Protein AF-A0A3B8UYG9-F1 (afdb_monomer_lite)

Secondary structure (DSSP, 8-state):
-PEETTEEEEE-HHHHHHHHH-HHHHT----TTPPEEEEEEETTTTEEEEPPTTSSHHHHHHHHHHTT---SEEEEEEEEP-TTTTTTSEEEE----HHHHHHHHHHHHT-

Structure (mmCIF, N/CA/C/O backbone):
data_AF-A0A3B8UYG9-F1
#
_entry.id   AF-A0A3B8UYG9-F1
#
loop_
_atom_site.group_PDB
_atom_site.id
_atom_site.type_symbol
_atom_site.label_atom_id
_atom_site.label_alt_id
_atom_site.label_comp_id
_atom_site.label_asym_id
_atom_site.label_entity_id
_atom_site.label_seq_id
_atom_site.pdbx_PDB_ins_code
_atom_site.Cartn_x
_atom_site.Cartn_y
_atom_site.Cartn_z
_atom_site.occupancy
_atom_site.B_iso_or_equiv
_atom_site.auth_seq_id
_atom_site.auth_comp_id
_atom_site.auth_asym_id
_atom_site.auth_atom_id
_atom_site.pdbx_PDB_model_num
ATOM 1 N N . MET A 1 1 ? -0.725 15.891 8.126 1.00 51.69 1 MET A N 1
ATOM 2 C CA . MET A 1 1 ? 0.563 15.779 8.855 1.00 51.69 1 MET A CA 1
ATOM 3 C C . MET A 1 1 ? 1.543 16.778 8.264 1.00 51.69 1 MET A C 1
ATOM 5 O O . MET A 1 1 ? 1.674 16.793 7.046 1.00 51.69 1 MET A O 1
ATOM 9 N N . LYS A 1 2 ? 2.172 17.649 9.067 1.00 39.88 2 LYS A N 1
ATOM 10 C CA . LYS A 1 2 ? 3.084 18.684 8.547 1.00 39.88 2 LYS A CA 1
ATOM 11 C C . LYS A 1 2 ? 4.539 18.264 8.775 1.00 39.88 2 LYS A C 1
ATOM 13 O O . LYS A 1 2 ? 4.935 17.852 9.863 1.00 39.88 2 LYS A O 1
ATOM 18 N N . THR A 1 3 ? 5.362 18.351 7.739 1.00 45.94 3 THR A N 1
ATOM 19 C CA . THR A 1 3 ? 6.808 18.137 7.863 1.00 45.94 3 THR A CA 1
ATOM 20 C C . THR A 1 3 ? 7.461 19.359 8.499 1.00 45.94 3 THR A C 1
ATOM 22 O O . THR A 1 3 ? 6.945 20.477 8.414 1.00 45.94 3 THR A O 1
ATOM 25 N N . ALA A 1 4 ? 8.599 19.166 9.167 1.00 52.88 4 ALA A N 1
ATOM 26 C CA . ALA A 1 4 ? 9.368 20.275 9.701 1.00 52.88 4 ALA A CA 1
ATOM 27 C C . ALA A 1 4 ? 9.765 21.200 8.549 1.00 52.88 4 ALA A C 1
ATOM 29 O O . ALA A 1 4 ? 10.264 20.751 7.518 1.00 52.88 4 ALA A O 1
ATOM 30 N N . ARG A 1 5 ? 9.566 22.504 8.753 1.00 46.88 5 ARG A N 1
ATOM 31 C CA . ARG A 1 5 ? 9.747 23.543 7.729 1.00 46.88 5 ARG A CA 1
ATOM 32 C C . ARG A 1 5 ? 11.132 23.511 7.061 1.00 46.88 5 ARG A C 1
ATOM 34 O O . ARG A 1 5 ? 11.257 23.919 5.917 1.00 46.88 5 ARG A O 1
ATOM 41 N N . ASN A 1 6 ? 12.133 22.966 7.759 1.00 51.56 6 ASN A N 1
ATOM 42 C CA . ASN A 1 6 ? 13.533 22.934 7.333 1.00 51.56 6 ASN A CA 1
ATOM 43 C C . ASN A 1 6 ? 14.033 21.530 6.946 1.00 51.56 6 ASN A C 1
ATOM 45 O O . ASN A 1 6 ? 15.204 21.372 6.617 1.00 51.56 6 ASN A O 1
ATOM 49 N N . ASN A 1 7 ? 13.194 20.493 7.030 1.00 47.66 7 ASN A N 1
ATOM 50 C CA . ASN A 1 7 ? 13.563 19.151 6.592 1.00 47.66 7 ASN A CA 1
ATOM 51 C C . ASN A 1 7 ? 12.300 18.364 6.198 1.00 47.66 7 ASN A C 1
ATOM 53 O O . ASN A 1 7 ? 11.579 17.897 7.087 1.00 47.66 7 ASN A O 1
ATOM 57 N N . PRO A 1 8 ? 12.044 18.173 4.891 1.00 55.06 8 PRO A N 1
ATOM 58 C CA . PRO A 1 8 ? 10.847 17.483 4.411 1.00 55.06 8 PRO A CA 1
ATOM 59 C C . PRO A 1 8 ? 10.795 16.005 4.832 1.00 55.06 8 PRO A C 1
ATOM 61 O O . PRO A 1 8 ? 9.732 15.400 4.796 1.00 55.06 8 PRO A O 1
ATOM 64 N N . TYR A 1 9 ? 11.906 15.429 5.306 1.00 49.00 9 TYR A N 1
ATOM 65 C CA . TYR A 1 9 ? 11.973 14.052 5.804 1.00 49.00 9 TYR A CA 1
ATOM 66 C C . TYR A 1 9 ? 11.801 13.932 7.324 1.00 49.00 9 TYR A C 1
ATOM 68 O O . TYR A 1 9 ? 11.842 12.828 7.868 1.00 49.00 9 TYR A O 1
ATOM 76 N N . ARG A 1 10 ? 11.636 15.047 8.047 1.00 41.12 10 ARG A N 1
ATOM 77 C CA . ARG A 1 10 ? 11.558 15.057 9.513 1.00 41.12 10 ARG A CA 1
ATOM 78 C C . ARG A 1 10 ? 10.227 15.646 9.954 1.00 41.12 10 ARG A C 1
ATOM 80 O O . ARG A 1 10 ? 9.980 16.827 9.763 1.00 41.12 10 ARG A O 1
ATOM 87 N N . LEU A 1 11 ? 9.376 14.844 10.588 1.00 47.22 11 LEU A N 1
ATOM 88 C CA . LEU A 1 11 ? 8.136 15.344 11.189 1.00 47.22 11 LEU A CA 1
ATOM 89 C C . LEU A 1 11 ? 8.432 16.283 12.365 1.00 47.22 11 LEU A C 1
ATOM 91 O O . LEU A 1 11 ? 9.442 16.114 13.073 1.00 47.22 11 LEU A O 1
ATOM 95 N N . THR A 1 12 ? 7.542 17.259 12.566 1.00 55.41 12 THR A N 1
ATOM 96 C CA . THR A 1 12 ? 7.583 18.155 13.728 1.00 55.41 12 THR A CA 1
ATOM 97 C C . THR A 1 12 ? 7.474 17.341 15.023 1.00 55.41 12 THR A C 1
ATOM 99 O O . THR A 1 12 ? 6.935 16.240 15.024 1.00 55.41 12 THR A O 1
ATOM 102 N N . ILE A 1 13 ? 8.024 17.837 16.136 1.00 52.16 13 ILE A N 1
ATOM 103 C CA . ILE A 1 13 ? 7.967 17.147 17.439 1.00 52.16 13 ILE A CA 1
ATOM 104 C C . ILE A 1 13 ? 6.520 16.784 17.841 1.00 52.16 13 ILE A C 1
ATOM 106 O O . ILE A 1 13 ? 6.309 15.619 18.177 1.00 52.16 13 ILE A O 1
ATOM 110 N N . PRO A 1 14 ? 5.517 17.684 17.746 1.00 50.22 14 PRO A N 1
ATOM 111 C CA . PRO A 1 14 ? 4.126 17.323 18.029 1.00 50.22 14 PRO A CA 1
ATOM 112 C C . PRO A 1 14 ? 3.558 16.278 17.057 1.00 50.22 14 PRO A C 1
ATOM 114 O O . PRO A 1 14 ? 2.863 15.377 17.512 1.00 50.22 14 PRO A O 1
ATOM 117 N N . ASP A 1 15 ? 3.910 16.303 15.766 1.00 50.94 15 ASP A N 1
ATOM 118 C CA . ASP A 1 15 ? 3.495 15.260 14.809 1.00 50.94 15 ASP A CA 1
ATOM 119 C C . ASP A 1 15 ? 4.204 13.917 15.060 1.00 50.94 15 ASP A C 1
ATOM 121 O O . ASP A 1 15 ? 3.623 12.852 14.870 1.00 50.94 15 ASP A O 1
ATOM 125 N N . ARG A 1 16 ? 5.454 13.941 15.537 1.00 51.50 16 ARG A N 1
ATOM 126 C CA . ARG A 1 16 ? 6.216 12.745 15.924 1.00 51.50 16 ARG A CA 1
ATOM 127 C C . ARG A 1 16 ? 5.635 12.115 17.190 1.00 51.50 16 ARG A C 1
ATOM 129 O O . ARG A 1 16 ? 5.565 10.894 17.287 1.00 51.50 16 ARG A O 1
ATOM 136 N N . VAL A 1 17 ? 5.178 12.946 18.129 1.00 48.28 17 VAL A N 1
ATOM 137 C CA . VAL A 1 17 ? 4.408 12.517 19.301 1.00 48.28 17 VAL A CA 1
ATOM 138 C C . VAL A 1 17 ? 3.028 12.026 18.875 1.00 48.28 17 VAL A C 1
ATOM 140 O O . VAL A 1 17 ? 2.629 10.978 19.348 1.00 48.28 17 VAL A O 1
ATOM 143 N N . ALA A 1 18 ? 2.336 12.666 17.931 1.00 49.66 18 ALA A N 1
ATOM 144 C CA . ALA A 1 18 ? 1.076 12.162 17.380 1.00 49.66 18 ALA A CA 1
ATOM 145 C C . ALA A 1 18 ? 1.253 10.811 16.663 1.00 49.66 18 ALA A C 1
ATOM 147 O O . ALA A 1 18 ? 0.401 9.941 16.789 1.00 49.66 18 ALA A O 1
ATOM 148 N N . GLN A 1 19 ? 2.385 10.583 15.993 1.00 49.44 19 GLN A N 1
ATOM 149 C CA . GLN A 1 19 ? 2.742 9.301 15.380 1.00 49.44 19 GLN A CA 1
ATOM 150 C C . GLN A 1 19 ? 3.107 8.234 16.431 1.00 49.44 19 GLN A C 1
ATOM 152 O O . GLN A 1 19 ? 2.703 7.080 16.304 1.00 49.44 19 GLN A O 1
ATOM 157 N N . ALA A 1 20 ? 3.817 8.617 17.500 1.00 48.88 20 ALA A N 1
ATOM 158 C CA . ALA A 1 20 ? 4.144 7.748 18.636 1.00 48.88 20 ALA A CA 1
ATOM 159 C C . ALA A 1 20 ? 2.946 7.488 19.573 1.00 48.88 20 ALA A C 1
ATOM 161 O O . ALA A 1 20 ? 2.908 6.478 20.279 1.00 48.88 20 ALA A O 1
ATOM 162 N N . CYS A 1 21 ? 1.966 8.389 19.587 1.00 43.09 21 CYS A N 1
ATOM 163 C CA . CYS A 1 21 ? 0.768 8.353 20.419 1.00 43.09 21 CYS A CA 1
ATOM 164 C C . CYS A 1 21 ? -0.493 8.003 19.631 1.00 43.09 21 CYS A C 1
ATOM 166 O O . CYS A 1 21 ? -1.550 7.950 20.252 1.00 43.09 21 CYS A O 1
ATOM 168 N N . HIS A 1 22 ? -0.410 7.720 18.322 1.00 49.97 22 HIS A N 1
ATOM 169 C CA . HIS A 1 22 ? -1.570 7.282 17.554 1.00 49.97 22 HIS A CA 1
ATOM 170 C C . HIS A 1 22 ? -2.061 5.959 18.161 1.00 49.97 22 HIS A C 1
ATOM 172 O O . HIS A 1 22 ? -1.347 4.949 18.076 1.00 49.97 22 HIS A O 1
ATOM 178 N N . PRO A 1 23 ? -3.242 5.927 18.801 1.00 46.78 23 PRO A N 1
ATOM 179 C CA . PRO A 1 23 ? -3.658 4.785 19.613 1.00 46.78 23 PRO A CA 1
ATOM 180 C C . PRO A 1 23 ? -3.696 3.481 18.806 1.00 46.78 23 PRO A C 1
ATOM 182 O O . PRO A 1 23 ? -3.326 2.423 19.312 1.00 46.78 23 PRO A O 1
ATOM 185 N N . LEU A 1 24 ? -4.021 3.571 17.510 1.00 47.97 24 LEU A N 1
ATOM 186 C CA . LEU A 1 24 ? -4.045 2.437 16.581 1.00 47.97 24 LEU A CA 1
ATOM 187 C C . LEU A 1 24 ? -2.661 1.839 16.271 1.00 47.97 24 LEU A C 1
ATOM 189 O O . LEU A 1 24 ? -2.587 0.650 15.973 1.00 47.97 24 LEU A O 1
ATOM 193 N N . LEU A 1 25 ? -1.570 2.612 16.370 1.00 46.72 25 LEU A N 1
ATOM 194 C CA . LEU A 1 25 ? -0.199 2.116 16.160 1.00 46.72 25 LEU A CA 1
ATOM 195 C C . LEU A 1 25 ? 0.422 1.533 17.443 1.00 46.72 25 LEU A C 1
ATOM 197 O O . LEU A 1 25 ? 1.236 0.614 17.366 1.00 46.72 25 LEU A O 1
ATOM 201 N N . LYS A 1 26 ? 0.003 2.004 18.628 1.00 44.28 26 LYS A N 1
ATOM 202 C CA . LYS A 1 26 ? 0.372 1.392 19.923 1.00 44.28 26 LYS A CA 1
ATOM 203 C C . LYS A 1 26 ? -0.346 0.065 20.182 1.00 44.28 26 LYS A C 1
ATOM 205 O O . LYS A 1 26 ? 0.211 -0.812 20.833 1.00 44.28 26 LYS A O 1
ATOM 210 N N . LEU A 1 27 ? -1.549 -0.107 19.634 1.00 46.31 27 LEU A N 1
ATOM 211 C CA . LEU A 1 27 ? -2.337 -1.342 19.733 1.00 46.31 27 LEU A CA 1
ATOM 212 C C . LEU A 1 27 ? -1.816 -2.494 18.858 1.00 46.31 27 LEU A C 1
ATOM 214 O O . LEU A 1 27 ? -2.371 -3.593 18.897 1.00 46.31 27 LEU A O 1
ATOM 218 N N . VAL A 1 28 ? -0.740 -2.286 18.091 1.00 47.94 28 VAL A N 1
ATOM 219 C CA . VAL A 1 28 ? -0.130 -3.326 17.251 1.00 47.94 28 VAL A CA 1
ATOM 220 C C . VAL A 1 28 ? 0.834 -4.191 18.062 1.00 47.94 28 VAL A C 1
ATOM 222 O O . VAL A 1 28 ? 2.003 -4.364 17.720 1.00 47.94 28 VAL A O 1
ATOM 225 N N . THR A 1 29 ? 0.341 -4.791 19.141 1.00 45.84 29 THR A N 1
ATOM 226 C CA . THR A 1 29 ? 1.015 -5.904 19.817 1.00 45.84 29 THR A CA 1
ATOM 227 C C . THR A 1 29 ? 0.780 -7.194 19.028 1.00 45.84 29 THR A C 1
ATOM 229 O O . THR A 1 29 ? 0.111 -8.129 19.456 1.00 45.84 29 THR A O 1
ATOM 232 N N . GLY A 1 30 ? 1.337 -7.247 17.818 1.00 53.00 30 GLY A N 1
ATOM 233 C CA . GLY A 1 30 ? 1.660 -8.523 17.185 1.00 53.00 30 GLY A CA 1
ATOM 234 C C . GLY A 1 30 ? 2.937 -9.081 17.814 1.00 53.00 30 GLY A C 1
ATOM 235 O O . GLY A 1 30 ? 3.837 -8.302 18.127 1.00 53.00 30 GLY A O 1
ATOM 236 N N . SER A 1 31 ? 3.028 -10.407 17.979 1.00 56.84 31 SER A N 1
ATOM 237 C CA . SER A 1 31 ? 4.251 -11.130 18.388 1.00 56.84 31 SER A CA 1
ATOM 238 C C . SER A 1 31 ? 5.501 -10.515 17.749 1.00 56.84 31 SER A C 1
ATOM 240 O O . SER A 1 31 ? 5.425 -10.198 16.564 1.00 56.84 31 SER A O 1
ATOM 242 N N . PRO A 1 32 ? 6.654 -10.363 18.433 1.00 60.06 32 PRO A N 1
ATOM 243 C CA . PRO A 1 32 ? 7.896 -9.827 17.855 1.00 60.06 32 PRO A CA 1
ATOM 244 C C . PRO A 1 32 ? 8.257 -10.415 16.480 1.00 60.06 32 PRO A C 1
ATOM 246 O O . PRO A 1 32 ? 8.825 -9.709 15.651 1.00 60.06 32 PRO A O 1
ATOM 249 N N . TRP A 1 33 ? 7.811 -11.644 16.218 1.00 62.12 33 TRP A N 1
ATOM 250 C CA . TRP A 1 33 ? 7.980 -12.429 14.996 1.00 62.12 33 TRP A CA 1
ATOM 251 C C . TRP A 1 33 ? 6.970 -12.136 13.869 1.00 62.12 33 TRP A C 1
ATOM 253 O O . TRP A 1 33 ? 7.034 -12.745 12.804 1.00 62.12 33 TRP A O 1
ATOM 263 N N . SER A 1 34 ? 6.015 -11.222 14.065 1.00 68.25 34 SER A N 1
ATOM 264 C CA . SER A 1 34 ? 5.032 -10.863 13.040 1.00 68.25 34 SER A CA 1
ATOM 265 C C . SER A 1 34 ? 5.705 -10.143 11.872 1.00 68.25 34 SER A C 1
ATOM 267 O O . SER A 1 34 ? 6.445 -9.176 12.083 1.00 68.25 34 SER A O 1
ATOM 269 N N . ARG A 1 35 ? 5.395 -10.574 10.645 1.00 79.88 35 ARG A N 1
ATOM 270 C CA . ARG A 1 35 ? 5.919 -9.962 9.419 1.00 79.88 35 ARG A CA 1
ATOM 271 C C . ARG A 1 35 ? 5.569 -8.472 9.341 1.00 79.88 35 ARG A C 1
ATOM 273 O O . ARG A 1 35 ? 4.492 -8.041 9.756 1.00 79.88 35 ARG A O 1
ATOM 280 N N . LYS A 1 36 ? 6.512 -7.706 8.800 1.00 84.69 36 LYS A N 1
ATOM 281 C CA . LYS A 1 36 ? 6.376 -6.281 8.502 1.00 84.69 36 LYS A CA 1
ATOM 282 C C . LYS A 1 36 ? 6.021 -6.115 7.027 1.00 84.69 36 LYS A C 1
ATOM 284 O O . LYS A 1 36 ? 6.496 -6.889 6.199 1.00 84.69 36 LYS A O 1
ATOM 289 N N . TYR A 1 37 ? 5.204 -5.118 6.725 1.00 87.00 37 TYR A N 1
ATOM 290 C CA . TYR A 1 37 ? 4.690 -4.853 5.388 1.00 87.00 37 TYR A CA 1
ATOM 291 C C . TYR A 1 37 ? 4.759 -3.361 5.075 1.00 87.00 37 TYR A C 1
ATOM 293 O O . TYR A 1 37 ? 4.674 -2.520 5.973 1.00 87.00 37 TYR A O 1
ATOM 301 N N . ASP A 1 38 ? 4.847 -3.042 3.790 1.00 91.25 38 ASP A N 1
ATOM 302 C CA . ASP A 1 38 ? 4.632 -1.688 3.297 1.00 91.25 38 ASP A CA 1
ATOM 303 C C . ASP A 1 38 ? 3.132 -1.506 3.086 1.00 91.25 38 ASP A C 1
ATOM 305 O O . ASP A 1 38 ? 2.523 -2.195 2.266 1.00 91.25 38 ASP A O 1
ATOM 309 N N . LEU A 1 39 ? 2.512 -0.617 3.859 1.00 89.12 39 LEU A N 1
ATOM 310 C CA . LEU A 1 39 ? 1.057 -0.486 3.898 1.00 89.12 39 LEU A CA 1
ATOM 311 C C . LEU A 1 39 ? 0.618 0.926 3.527 1.00 89.12 39 LEU A C 1
ATOM 313 O O . LEU A 1 39 ? 1.357 1.905 3.657 1.00 89.12 39 LEU A O 1
ATOM 317 N N . THR A 1 40 ? -0.616 1.021 3.061 1.00 91.56 40 THR A N 1
ATOM 318 C CA . THR A 1 40 ? -1.374 2.265 2.980 1.00 91.56 40 THR A CA 1
ATOM 319 C C . THR A 1 40 ? -2.775 2.002 3.503 1.00 91.56 40 THR A C 1
ATOM 321 O O . THR A 1 40 ? -3.363 0.971 3.180 1.00 91.56 40 THR A O 1
ATOM 324 N N . ILE A 1 41 ? -3.276 2.881 4.367 1.00 88.88 41 ILE A N 1
ATOM 325 C CA . ILE A 1 41 ? -4.546 2.681 5.075 1.00 88.88 41 ILE A CA 1
ATOM 326 C C . ILE A 1 41 ? -5.409 3.925 4.899 1.00 88.88 41 ILE A C 1
ATOM 328 O O . ILE A 1 41 ? -4.915 5.038 5.079 1.00 88.88 41 ILE A O 1
ATOM 332 N N . SER A 1 42 ? -6.684 3.705 4.581 1.00 91.00 42 SER A N 1
ATOM 333 C CA . SER A 1 42 ? -7.747 4.709 4.660 1.00 91.00 42 SER A CA 1
ATOM 334 C C . SER A 1 42 ? -8.818 4.198 5.618 1.00 91.00 42 SER A C 1
ATOM 336 O O . SER A 1 42 ? -9.411 3.137 5.399 1.00 91.00 42 SER A O 1
ATOM 338 N N . HIS A 1 43 ? -9.047 4.932 6.700 1.00 87.31 43 HIS A N 1
ATOM 339 C CA . HIS A 1 43 ? -10.085 4.670 7.688 1.00 87.31 43 HIS A CA 1
ATOM 340 C C . HIS A 1 43 ? -11.459 5.085 7.159 1.00 87.31 43 HIS A C 1
ATOM 342 O O . HIS A 1 43 ? -12.422 4.347 7.369 1.00 87.31 43 HIS A O 1
ATOM 348 N N . GLN A 1 44 ? -11.535 6.190 6.404 1.00 90.31 44 GLN A N 1
ATOM 349 C CA . GLN A 1 44 ? -12.765 6.655 5.750 1.00 90.31 44 GLN A CA 1
ATOM 350 C C . GLN A 1 44 ? -13.360 5.570 4.841 1.00 90.31 44 GLN A C 1
ATOM 352 O O . GLN A 1 44 ? -14.536 5.234 4.952 1.00 90.31 44 GLN A O 1
ATOM 357 N N . HIS A 1 45 ? -12.526 4.971 3.988 1.00 92.44 45 HIS A N 1
ATOM 358 C CA . HIS A 1 45 ? -12.941 3.943 3.028 1.00 92.44 45 HIS A CA 1
ATOM 359 C C . HIS A 1 45 ? -12.758 2.512 3.557 1.00 92.44 45 HIS A C 1
ATOM 361 O O . HIS A 1 45 ? -13.006 1.548 2.834 1.00 92.44 45 HIS A O 1
ATOM 367 N N . LYS A 1 46 ? -12.303 2.361 4.810 1.00 92.62 46 LYS A N 1
ATOM 368 C CA . LYS A 1 46 ? -12.024 1.082 5.481 1.00 92.62 46 LYS A CA 1
ATOM 369 C C . LYS A 1 46 ? -11.230 0.106 4.607 1.00 92.62 46 LYS A C 1
ATOM 371 O O . LYS A 1 46 ? -11.606 -1.058 4.481 1.00 92.62 46 LYS A O 1
ATOM 376 N N . PHE A 1 47 ? -10.116 0.546 4.020 1.00 93.88 47 PHE A N 1
ATOM 377 C CA . PHE A 1 47 ? -9.235 -0.347 3.263 1.00 93.88 47 PHE A CA 1
ATOM 378 C C . PHE A 1 47 ? -7.795 -0.343 3.762 1.00 93.88 47 PHE A C 1
ATOM 380 O O . PHE A 1 47 ? -7.297 0.619 4.347 1.00 93.88 47 PHE A O 1
ATOM 387 N N . ILE A 1 48 ? -7.117 -1.450 3.471 1.00 92.12 48 ILE A N 1
ATOM 388 C CA . ILE A 1 48 ? -5.677 -1.619 3.588 1.00 92.12 48 ILE A CA 1
ATOM 389 C C . ILE A 1 48 ? -5.144 -2.076 2.245 1.00 92.12 48 ILE A C 1
ATOM 391 O O . ILE A 1 48 ? -5.527 -3.121 1.714 1.00 92.12 48 ILE A O 1
ATOM 395 N N . TRP A 1 49 ? -4.185 -1.313 1.752 1.00 95.19 49 TRP A N 1
ATOM 396 C CA . TRP A 1 49 ? -3.409 -1.654 0.587 1.00 95.19 49 TRP A CA 1
ATOM 397 C C . TRP A 1 49 ? -2.016 -2.12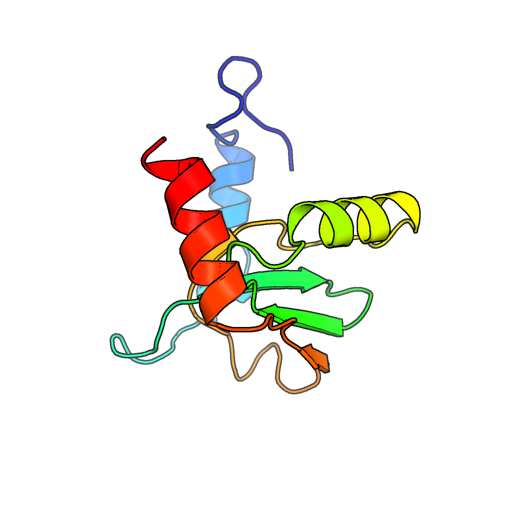7 1.001 1.00 95.19 49 TRP A C 1
ATOM 399 O O . TRP A 1 49 ? -1.219 -1.367 1.556 1.00 95.19 49 TRP A O 1
ATOM 409 N N . PHE A 1 50 ? -1.715 -3.390 0.706 1.00 93.88 50 PHE A N 1
ATOM 410 C CA . PHE A 1 50 ? -0.373 -3.954 0.814 1.00 93.88 50 PHE A CA 1
ATOM 411 C C . PHE A 1 50 ? 0.423 -3.548 -0.427 1.00 93.88 50 PHE A C 1
ATOM 413 O O . PHE A 1 50 ? 0.195 -4.048 -1.535 1.00 93.88 50 PHE A O 1
ATOM 420 N N . ARG A 1 51 ? 1.345 -2.601 -0.253 1.00 93.69 51 ARG A N 1
ATOM 421 C CA . ARG A 1 51 ? 2.111 -2.027 -1.355 1.00 93.69 51 ARG A CA 1
ATOM 422 C C . ARG A 1 51 ? 3.206 -2.990 -1.782 1.00 93.69 51 ARG A C 1
ATOM 424 O O . ARG A 1 51 ? 4.126 -3.298 -1.033 1.00 93.69 51 ARG A O 1
ATOM 431 N N . VAL A 1 52 ? 3.119 -3.428 -3.033 1.00 93.44 52 VAL A N 1
ATOM 432 C CA . VAL A 1 52 ? 4.176 -4.189 -3.697 1.00 93.44 52 VAL A CA 1
ATOM 433 C C . VAL A 1 52 ? 5.008 -3.218 -4.543 1.00 93.44 52 VAL A C 1
ATOM 435 O O . VAL A 1 52 ? 4.455 -2.534 -5.412 1.00 93.44 52 VAL A O 1
ATOM 438 N N . PRO A 1 53 ? 6.335 -3.130 -4.325 1.00 91.69 53 PRO A N 1
ATOM 439 C CA . PRO A 1 53 ? 7.196 -2.266 -5.123 1.00 91.69 53 PRO A CA 1
ATOM 440 C C . PRO A 1 53 ? 7.165 -2.620 -6.611 1.00 91.69 53 PRO A C 1
ATOM 442 O O . PRO A 1 53 ? 7.079 -3.796 -6.969 1.00 91.69 53 PRO A O 1
ATOM 445 N N . LYS A 1 54 ? 7.327 -1.598 -7.462 1.00 92.75 54 LYS A N 1
ATOM 446 C CA . LYS A 1 54 ? 7.434 -1.711 -8.932 1.00 92.75 54 LYS A CA 1
ATOM 447 C C . LYS A 1 54 ? 6.192 -2.285 -9.612 1.00 92.75 54 LYS A C 1
ATOM 449 O O . LYS A 1 54 ? 6.279 -2.981 -10.620 1.00 92.75 54 LYS A O 1
ATOM 454 N N . ASN A 1 55 ? 5.032 -1.925 -9.075 1.00 94.50 55 ASN A N 1
ATOM 455 C CA . ASN A 1 55 ? 3.751 -2.313 -9.636 1.00 94.5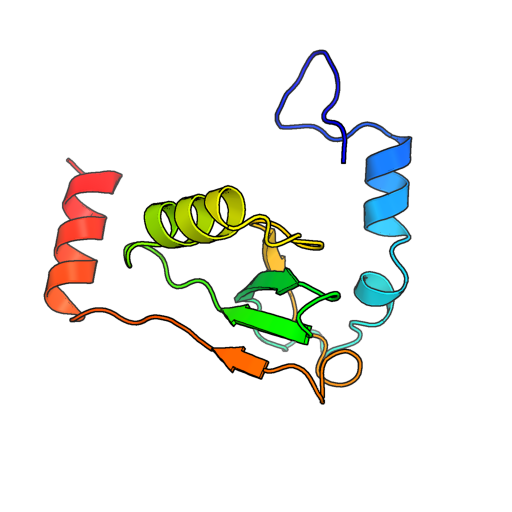0 55 ASN A CA 1
ATOM 456 C C . ASN A 1 55 ? 2.746 -1.152 -9.710 1.00 94.50 55 ASN A C 1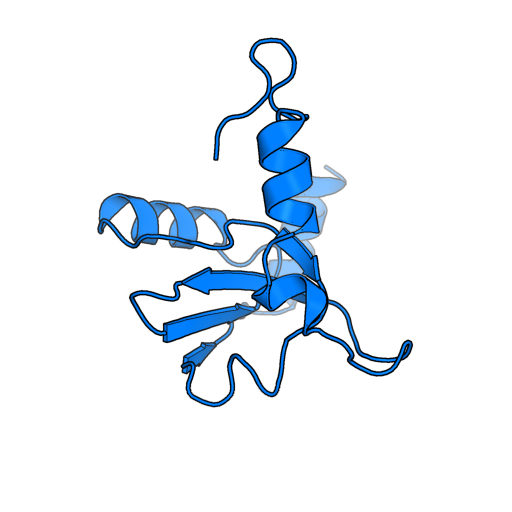
ATOM 458 O O . ASN A 1 55 ? 1.675 -1.200 -9.118 1.00 94.50 55 ASN A O 1
ATOM 462 N N . GLY A 1 56 ? 3.140 -0.051 -10.354 1.00 92.06 56 GLY A N 1
ATOM 463 C CA . GLY A 1 56 ? 2.245 1.099 -10.534 1.00 92.06 56 GLY A CA 1
ATOM 464 C C . GLY A 1 56 ? 1.871 1.827 -9.237 1.00 92.06 56 GLY A C 1
ATOM 465 O O . GLY A 1 56 ? 0.874 2.535 -9.195 1.00 92.06 56 GLY A O 1
ATOM 466 N N . THR A 1 57 ? 2.670 1.682 -8.173 1.00 92.94 57 THR A N 1
ATOM 467 C CA . THR A 1 57 ? 2.375 2.238 -6.841 1.00 92.94 57 THR A CA 1
ATOM 468 C C . THR A 1 57 ? 2.170 3.757 -6.883 1.00 92.94 57 THR A C 1
ATOM 470 O O . THR A 1 57 ? 1.274 4.275 -6.232 1.00 92.94 57 THR A O 1
ATOM 473 N N . ARG A 1 58 ? 2.972 4.472 -7.686 1.00 92.62 58 ARG A N 1
ATOM 474 C CA . ARG A 1 58 ? 2.860 5.930 -7.860 1.00 92.62 58 ARG A CA 1
ATOM 475 C C . ARG A 1 58 ? 1.575 6.329 -8.573 1.00 92.62 58 ARG A C 1
ATOM 477 O O . ARG A 1 58 ? 0.879 7.215 -8.102 1.00 92.62 58 ARG A O 1
ATOM 484 N N . THR A 1 59 ? 1.247 5.632 -9.656 1.00 95.31 59 THR A N 1
ATOM 485 C CA . THR A 1 59 ? 0.025 5.866 -10.429 1.00 95.31 59 THR A CA 1
ATOM 486 C C . THR A 1 59 ? -1.216 5.640 -9.577 1.00 95.31 59 THR A C 1
ATOM 488 O O . THR A 1 59 ? -2.132 6.451 -9.611 1.00 95.31 59 THR A O 1
ATOM 491 N N . LEU A 1 60 ? -1.236 4.578 -8.765 1.00 94.88 60 LEU A N 1
ATOM 492 C CA . LEU A 1 60 ? -2.380 4.306 -7.901 1.00 94.88 60 LEU A CA 1
ATOM 493 C C . LEU A 1 60 ? -2.529 5.357 -6.792 1.00 94.88 60 LEU A C 1
ATOM 495 O O . LEU A 1 60 ? -3.642 5.806 -6.546 1.00 94.88 60 LEU A O 1
ATOM 499 N N . LEU A 1 61 ? -1.423 5.796 -6.177 1.00 93.50 61 LEU A N 1
ATOM 500 C CA . LEU A 1 61 ? -1.444 6.895 -5.202 1.00 93.50 61 LEU A CA 1
ATOM 501 C C . LEU A 1 61 ? -1.969 8.192 -5.826 1.00 93.50 61 LEU A C 1
ATOM 503 O O . LEU A 1 61 ? -2.862 8.816 -5.267 1.00 93.50 61 LEU A O 1
ATOM 507 N N . GLN A 1 62 ? -1.465 8.557 -7.004 1.00 95.12 62 GLN A N 1
ATOM 508 C CA . GLN A 1 62 ? -1.906 9.756 -7.712 1.00 95.12 62 GLN A CA 1
ATOM 509 C C . GLN A 1 62 ? -3.382 9.667 -8.119 1.00 95.12 62 GLN A C 1
ATOM 511 O O . GLN A 1 62 ? -4.112 10.650 -8.027 1.00 95.12 62 GLN A O 1
ATOM 516 N N . SER A 1 63 ? -3.841 8.486 -8.539 1.00 95.75 63 SER A N 1
ATOM 517 C CA . SER A 1 63 ? -5.253 8.245 -8.834 1.00 95.75 63 SER A CA 1
ATOM 518 C C . SER A 1 63 ? -6.114 8.412 -7.583 1.00 95.75 63 SER A C 1
ATOM 520 O O . SER A 1 63 ? -7.164 9.036 -7.660 1.00 95.75 63 SER A O 1
ATOM 522 N N . MET A 1 64 ? -5.688 7.878 -6.436 1.00 94.50 64 MET A N 1
ATOM 523 C CA . MET A 1 64 ? -6.393 8.041 -5.159 1.00 94.50 64 MET A CA 1
ATOM 524 C C . MET A 1 64 ? -6.482 9.517 -4.760 1.00 94.50 64 MET A C 1
ATOM 526 O O . MET A 1 64 ? -7.570 10.000 -4.463 1.00 94.50 64 MET A O 1
ATOM 530 N N . GLU A 1 65 ? -5.366 10.241 -4.836 1.00 92.56 65 GLU A N 1
ATOM 531 C CA . GLU A 1 65 ? -5.304 11.677 -4.553 1.00 92.56 65 GLU A CA 1
ATOM 532 C C . GLU A 1 65 ? -6.230 12.478 -5.478 1.00 92.56 65 GLU A C 1
ATOM 534 O O . GLU A 1 65 ? -7.037 13.275 -5.008 1.00 92.56 65 GLU A O 1
ATOM 539 N N . SER A 1 66 ? -6.194 12.199 -6.784 1.00 96.56 66 SER A N 1
ATOM 540 C CA . SER A 1 66 ? -7.031 12.885 -7.782 1.00 96.56 66 SER A CA 1
ATOM 541 C C . SER A 1 66 ? -8.529 12.622 -7.591 1.00 96.56 66 SER A C 1
ATOM 543 O O . SER A 1 66 ? -9.348 13.445 -7.983 1.00 96.56 66 SER A O 1
ATOM 545 N N . ASN A 1 67 ? -8.893 11.486 -6.988 1.00 95.56 67 ASN A N 1
ATOM 546 C CA . ASN A 1 67 ? -10.277 11.143 -6.648 1.00 95.56 67 ASN A CA 1
ATOM 547 C C . ASN A 1 67 ? -10.663 11.562 -5.215 1.00 95.56 67 ASN A C 1
ATOM 549 O O . ASN A 1 67 ? -11.741 11.202 -4.751 1.00 95.56 67 ASN A O 1
ATOM 553 N N . GLY A 1 68 ? -9.803 12.298 -4.501 1.00 93.75 68 GLY A N 1
ATOM 554 C CA . GLY A 1 68 ? -10.093 12.790 -3.152 1.00 93.75 68 GLY A CA 1
ATOM 555 C C . GLY A 1 68 ? -10.129 11.700 -2.076 1.00 93.75 68 GLY A C 1
ATOM 556 O O . GLY A 1 68 ? -10.811 11.854 -1.067 1.00 93.75 68 GLY A O 1
ATOM 557 N N . VAL A 1 69 ? -9.421 10.585 -2.274 1.00 93.31 69 VAL A N 1
ATOM 558 C CA . VAL A 1 69 ? -9.336 9.515 -1.271 1.00 93.31 69 VAL A CA 1
ATOM 559 C C . VAL A 1 69 ? -8.384 9.940 -0.154 1.00 93.31 69 VAL A C 1
ATOM 561 O O . VAL A 1 69 ? -7.171 10.016 -0.357 1.00 93.31 69 VAL A O 1
ATOM 564 N N . GLU A 1 70 ? -8.91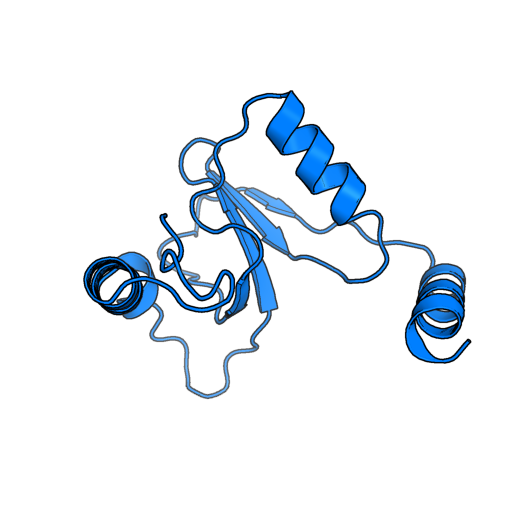5 10.163 1.047 1.00 89.19 70 GLU A N 1
ATOM 565 C CA . GLU A 1 70 ? -8.094 10.488 2.214 1.00 89.19 70 GLU A CA 1
ATOM 566 C C . GLU A 1 70 ? -7.324 9.255 2.714 1.00 89.19 70 GLU A C 1
ATOM 568 O O . GLU A 1 70 ? -7.896 8.189 2.979 1.00 89.19 70 GLU A O 1
ATOM 573 N N . LEU A 1 71 ? -6.001 9.397 2.836 1.00 88.69 71 LEU A N 1
ATOM 574 C CA . LEU A 1 71 ? -5.091 8.359 3.320 1.00 88.69 71 LEU A CA 1
ATOM 575 C C . LEU A 1 71 ? -4.582 8.724 4.719 1.00 88.69 71 LEU A C 1
ATOM 577 O O . LEU A 1 71 ? -3.701 9.572 4.863 1.00 88.69 71 LEU A O 1
ATOM 581 N N . ASP A 1 72 ? -5.088 8.049 5.749 1.00 85.25 72 ASP A N 1
ATOM 582 C CA . ASP A 1 72 ? -4.640 8.233 7.137 1.00 85.25 72 ASP A CA 1
ATOM 583 C C . ASP A 1 72 ? -3.197 7.768 7.343 1.00 85.25 72 ASP A C 1
ATOM 585 O O . ASP A 1 72 ? -2.402 8.389 8.050 1.00 85.25 72 ASP A O 1
ATOM 589 N N . VAL A 1 73 ? -2.846 6.654 6.697 1.00 79.56 73 VAL A N 1
ATOM 590 C CA . VAL A 1 73 ? -1.491 6.104 6.697 1.00 79.56 73 VAL A CA 1
ATOM 591 C C . VAL A 1 73 ? -1.013 6.064 5.257 1.00 79.56 73 VAL A C 1
ATOM 593 O O . VAL A 1 73 ? -1.159 5.059 4.564 1.00 79.56 73 VAL A O 1
ATOM 596 N N . GLY A 1 74 ? -0.457 7.184 4.804 1.00 80.62 74 GLY A N 1
ATOM 597 C CA . GLY A 1 74 ? 0.167 7.312 3.494 1.00 80.62 74 GLY A CA 1
ATOM 598 C C . GLY A 1 74 ? 1.601 6.792 3.503 1.00 80.62 74 GLY A C 1
ATOM 599 O O . GLY A 1 74 ? 2.430 7.214 4.303 1.00 80.62 74 GLY A O 1
ATOM 600 N N . GLU A 1 75 ? 1.905 5.882 2.584 1.00 79.31 75 GLU A N 1
ATOM 601 C CA . GLU A 1 75 ? 3.276 5.535 2.208 1.00 79.31 75 GLU A CA 1
ATOM 602 C C . GLU A 1 75 ? 4.217 4.960 3.289 1.00 79.31 75 GLU A C 1
ATOM 604 O O . GLU A 1 75 ? 5.440 4.964 3.119 1.00 79.31 75 GLU A O 1
ATOM 609 N N . VAL A 1 76 ? 3.686 4.379 4.366 1.00 81.06 76 VAL A N 1
ATOM 610 C CA . VAL A 1 76 ? 4.518 3.847 5.455 1.00 8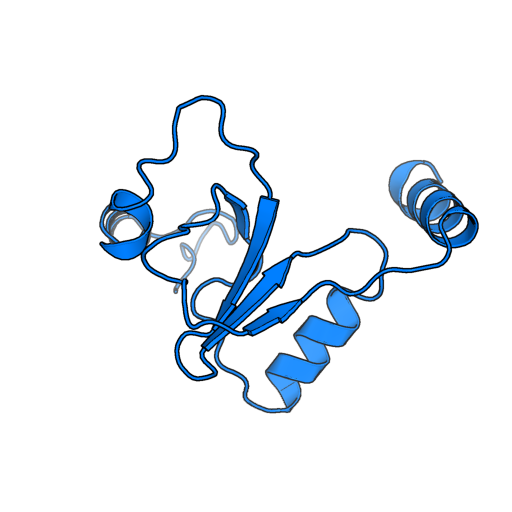1.06 76 VAL A CA 1
ATOM 611 C C . VAL A 1 76 ? 5.099 2.470 5.118 1.00 81.06 76 VAL A C 1
ATOM 613 O O . VAL A 1 76 ? 4.395 1.570 4.651 1.00 81.06 76 VAL A O 1
ATOM 616 N N . ASN A 1 77 ? 6.399 2.305 5.369 1.00 84.31 77 ASN A N 1
ATOM 617 C CA . ASN A 1 77 ? 7.139 1.076 5.090 1.00 84.31 77 ASN A CA 1
ATOM 618 C C . ASN A 1 77 ? 7.388 0.261 6.363 1.00 84.31 77 ASN A C 1
ATOM 620 O O . ASN A 1 77 ? 7.571 0.822 7.444 1.00 84.31 77 ASN A O 1
ATOM 624 N N . MET A 1 78 ? 7.472 -1.061 6.214 1.00 82.00 78 MET A N 1
ATOM 625 C CA . MET A 1 78 ? 7.901 -1.990 7.265 1.00 82.00 78 MET A CA 1
ATOM 626 C C . MET A 1 78 ? 7.112 -1.895 8.587 1.00 82.00 78 MET A C 1
ATOM 628 O O . MET A 1 78 ? 7.677 -2.054 9.676 1.00 82.00 78 MET A O 1
ATOM 632 N N . ILE A 1 79 ? 5.793 -1.710 8.504 1.00 80.62 79 ILE A N 1
ATOM 633 C CA . ILE A 1 79 ? 4.902 -1.702 9.670 1.00 80.62 79 ILE A CA 1
ATOM 634 C C . ILE A 1 79 ? 4.164 -3.022 9.853 1.00 80.62 79 ILE A C 1
ATOM 636 O O . ILE A 1 79 ? 3.963 -3.804 8.924 1.00 80.62 79 ILE A O 1
ATOM 640 N N . ARG A 1 80 ? 3.784 -3.298 11.099 1.00 78.81 80 ARG A N 1
ATOM 641 C CA . ARG A 1 80 ? 3.020 -4.493 11.454 1.00 78.81 80 ARG A CA 1
ATOM 642 C C . ARG A 1 80 ? 1.552 -4.265 11.123 1.00 78.81 80 ARG A C 1
ATOM 644 O O . ARG A 1 80 ? 1.010 -3.204 11.415 1.00 78.81 80 ARG A O 1
ATOM 651 N N . TYR A 1 81 ? 0.921 -5.278 10.543 1.00 74.19 81 TYR A N 1
ATOM 652 C CA . TYR A 1 81 ? -0.504 -5.256 10.236 1.00 74.19 81 TYR A CA 1
ATOM 653 C C . TYR A 1 81 ? -1.337 -5.449 11.523 1.00 74.19 81 TYR A C 1
ATOM 655 O O . TYR A 1 81 ? -1.232 -6.508 12.154 1.00 74.19 81 TYR A O 1
ATOM 663 N N . PRO A 1 82 ? -2.170 -4.471 11.935 1.00 72.62 82 PRO A N 1
ATOM 664 C CA . PRO A 1 82 ? -3.021 -4.610 13.112 1.00 72.62 82 PRO A CA 1
ATOM 665 C C . PRO A 1 82 ? -4.265 -5.458 12.817 1.00 72.62 82 PRO A C 1
ATOM 667 O O . PRO A 1 82 ? -5.333 -4.945 12.484 1.00 72.62 82 PRO A O 1
ATOM 670 N N . LEU A 1 83 ? -4.135 -6.775 12.994 1.00 69.50 83 LEU A N 1
ATOM 671 C CA . LEU A 1 83 ? -5.193 -7.768 12.750 1.00 69.50 83 LEU A CA 1
ATOM 672 C C . LEU A 1 83 ? -6.540 -7.423 13.405 1.00 69.50 83 LEU A C 1
ATOM 674 O O . LEU A 1 83 ? -7.581 -7.562 12.770 1.00 69.50 83 LEU A O 1
ATOM 678 N N . ARG A 1 84 ? -6.524 -6.989 14.673 1.00 73.06 84 ARG A N 1
ATOM 679 C CA . ARG A 1 84 ? -7.752 -6.710 15.439 1.00 73.06 84 ARG A CA 1
ATOM 680 C C . ARG A 1 84 ? -8.417 -5.405 15.015 1.00 73.06 84 ARG A C 1
ATOM 682 O O . ARG A 1 84 ? -9.617 -5.394 14.778 1.00 73.06 84 ARG A O 1
ATOM 689 N N . ALA A 1 85 ? -7.641 -4.328 14.899 1.00 73.81 85 ALA A N 1
ATOM 690 C CA . ALA A 1 85 ? -8.176 -3.004 14.583 1.00 73.81 85 ALA A CA 1
ATOM 691 C C . ALA A 1 85 ? -8.700 -2.906 13.143 1.00 73.81 85 ALA A C 1
ATOM 693 O O . ALA A 1 85 ? -9.605 -2.130 12.857 1.00 73.81 85 ALA A O 1
ATOM 694 N N . CYS A 1 86 ? -8.139 -3.715 12.244 1.00 76.81 86 CYS A N 1
ATOM 695 C CA . CYS A 1 86 ? -8.482 -3.710 10.830 1.00 76.81 86 CYS A CA 1
ATOM 696 C C . CYS A 1 86 ? -9.062 -5.052 10.371 1.00 76.81 86 CYS A C 1
ATOM 698 O O . CYS A 1 86 ? -8.777 -5.520 9.260 1.00 76.81 86 CYS A O 1
ATOM 700 N N . ARG A 1 87 ? -9.847 -5.701 11.242 1.00 80.88 87 ARG A N 1
ATOM 701 C CA . ARG A 1 87 ? -10.538 -6.957 10.924 1.00 80.88 87 ARG A CA 1
ATOM 702 C C . ARG A 1 87 ? -11.501 -6.762 9.753 1.00 80.88 87 ARG A C 1
ATOM 704 O O . ARG A 1 87 ? -11.405 -7.515 8.783 1.00 80.88 87 ARG A O 1
ATOM 711 N N . ASP A 1 88 ? -12.292 -5.694 9.822 1.00 88.31 88 ASP A N 1
ATOM 712 C CA . ASP A 1 88 ? -13.402 -5.388 8.906 1.00 88.31 88 ASP A CA 1
ATOM 713 C C . ASP A 1 88 ? -12.986 -4.524 7.705 1.00 88.31 88 ASP A C 1
ATOM 715 O O . ASP A 1 88 ? -13.828 -3.995 6.986 1.00 88.31 88 ASP A O 1
ATOM 719 N N . TYR A 1 89 ? -11.680 -4.333 7.503 1.00 92.12 89 TYR A N 1
ATOM 720 C CA . TYR A 1 89 ? -11.160 -3.517 6.410 1.00 92.12 89 TYR A CA 1
ATOM 721 C C . TYR A 1 89 ? -11.043 -4.373 5.152 1.00 92.12 89 TYR A C 1
ATOM 723 O O . TYR A 1 89 ? -10.624 -5.532 5.224 1.00 92.12 89 TYR A O 1
ATOM 731 N N . TYR A 1 90 ? -11.330 -3.797 3.990 1.00 96.00 90 TYR A N 1
ATOM 732 C CA . TYR A 1 90 ? -11.024 -4.433 2.717 1.00 96.00 90 TYR A CA 1
ATOM 733 C C . TYR A 1 90 ? -9.506 -4.493 2.517 1.00 96.00 90 TYR A C 1
ATOM 735 O O . TYR A 1 90 ? -8.809 -3.494 2.684 1.00 96.00 90 TYR A O 1
ATOM 743 N N . LYS A 1 91 ? -8.968 -5.670 2.194 1.00 93.81 91 LYS A N 1
ATOM 744 C CA . LYS A 1 91 ? -7.520 -5.909 2.103 1.00 93.81 91 LYS A CA 1
ATOM 745 C C . LYS A 1 91 ? -7.183 -6.272 0.673 1.00 93.81 91 LYS A C 1
ATOM 747 O O . LYS A 1 91 ? -7.711 -7.252 0.158 1.00 93.81 91 LYS A O 1
ATOM 752 N N . PHE A 1 92 ? -6.280 -5.522 0.055 1.00 96.38 92 PHE A N 1
ATOM 753 C CA . PHE A 1 92 ? -5.861 -5.814 -1.308 1.00 96.38 92 PHE A CA 1
ATOM 754 C C . PHE A 1 92 ? -4.384 -5.520 -1.539 1.00 96.38 92 PHE A C 1
ATOM 756 O O . PHE A 1 92 ? -3.735 -4.768 -0.810 1.00 96.38 92 PHE A O 1
ATOM 763 N N . ALA A 1 93 ? -3.861 -6.129 -2.593 1.00 95.88 93 ALA A N 1
ATOM 764 C CA . ALA A 1 93 ? -2.564 -5.836 -3.165 1.00 95.88 93 ALA A CA 1
ATOM 765 C C . ALA A 1 93 ? -2.731 -5.799 -4.679 1.00 95.88 93 ALA A C 1
ATOM 767 O O . ALA A 1 93 ? -3.527 -6.550 -5.241 1.00 95.88 93 ALA A O 1
ATOM 768 N N . VAL A 1 94 ? -1.951 -4.956 -5.339 1.00 95.50 94 VAL A N 1
ATOM 769 C CA . VAL A 1 94 ? -1.799 -5.043 -6.789 1.00 95.50 94 VAL A CA 1
ATOM 770 C C . VAL A 1 94 ? -0.536 -5.860 -7.020 1.00 95.50 94 VAL A C 1
ATOM 772 O O . VAL A 1 94 ? 0.499 -5.573 -6.404 1.00 95.50 94 VAL A O 1
ATOM 775 N N . VAL A 1 95 ? -0.580 -6.825 -7.940 1.00 94.81 95 VAL A N 1
ATOM 776 C CA . VAL A 1 95 ? 0.594 -7.602 -8.390 1.00 94.81 95 VAL A CA 1
ATOM 777 C C . VAL A 1 95 ? 0.869 -7.402 -9.889 1.00 94.81 95 VAL A C 1
ATOM 779 O O . VAL A 1 95 ? -0.017 -6.974 -10.622 1.00 94.81 95 VAL A O 1
ATOM 782 N N . ARG A 1 96 ? 2.112 -7.656 -10.323 1.00 93.12 96 ARG A N 1
ATOM 783 C CA . ARG A 1 96 ? 2.568 -7.614 -11.727 1.00 93.12 96 ARG A CA 1
ATOM 784 C C . ARG A 1 96 ? 3.139 -8.974 -12.111 1.00 93.12 96 ARG A C 1
ATOM 786 O O . ARG A 1 96 ? 3.562 -9.714 -11.221 1.00 93.12 96 ARG A O 1
ATOM 793 N N . ASN A 1 97 ? 3.255 -9.247 -13.412 1.00 96.69 97 ASN A N 1
ATOM 794 C CA . ASN A 1 97 ? 4.140 -10.296 -13.914 1.00 96.69 97 ASN A CA 1
ATOM 795 C C . ASN A 1 97 ? 5.522 -10.230 -13.203 1.00 96.69 97 ASN A C 1
ATOM 797 O O . ASN A 1 97 ? 6.122 -9.148 -13.146 1.00 96.69 97 ASN A O 1
ATOM 801 N N . PRO A 1 98 ? 6.024 -11.350 -12.643 1.00 95.81 98 PRO A N 1
ATOM 802 C CA . PRO A 1 98 ? 7.265 -11.353 -11.870 1.00 95.81 98 PRO A CA 1
ATOM 803 C C . PRO A 1 98 ? 8.504 -10.920 -12.661 1.00 95.81 98 PRO A C 1
ATOM 805 O O . PRO A 1 98 ? 9.341 -10.200 -12.113 1.00 95.81 98 PRO A O 1
ATOM 808 N N . TRP A 1 99 ? 8.611 -11.323 -13.932 1.00 96.81 99 TRP A N 1
ATOM 809 C CA . TRP A 1 99 ? 9.751 -11.000 -14.790 1.00 96.81 99 TRP A CA 1
ATOM 810 C C . TRP A 1 99 ? 9.811 -9.503 -15.077 1.00 96.81 99 TRP A C 1
ATOM 812 O O . TRP A 1 99 ? 10.817 -8.853 -14.798 1.00 96.81 99 TRP A O 1
ATOM 822 N N . ASP A 1 100 ? 8.694 -8.920 -15.503 1.00 96.50 100 ASP A N 1
ATOM 823 C CA . ASP A 1 100 ? 8.603 -7.479 -15.733 1.00 96.50 100 ASP A CA 1
ATOM 824 C C . ASP A 1 100 ? 8.934 -6.664 -14.481 1.00 96.50 100 ASP A C 1
ATOM 826 O O . ASP A 1 100 ? 9.573 -5.610 -14.549 1.00 96.50 100 ASP A O 1
ATOM 830 N N . ARG A 1 101 ? 8.467 -7.130 -13.316 1.00 95.19 101 ARG A N 1
ATOM 831 C CA . ARG A 1 101 ? 8.749 -6.478 -12.038 1.00 95.19 101 ARG A CA 1
ATOM 832 C C . ARG A 1 101 ? 10.246 -6.505 -11.740 1.00 95.19 101 ARG A C 1
ATOM 834 O O . ARG A 1 101 ? 10.783 -5.477 -11.334 1.00 95.19 101 ARG A O 1
ATOM 841 N N . LEU A 1 102 ? 10.912 -7.641 -11.959 1.00 95.50 102 LEU A N 1
ATOM 842 C CA . LEU A 1 102 ? 12.357 -7.783 -11.779 1.00 95.50 102 LEU A CA 1
ATOM 843 C C . LEU A 1 102 ? 13.133 -6.861 -12.727 1.00 95.50 102 LEU A C 1
ATOM 845 O O . LEU A 1 102 ? 13.982 -6.098 -12.271 1.00 95.50 102 LEU A O 1
ATOM 849 N N . VAL A 1 103 ? 12.793 -6.861 -14.017 1.00 96.25 103 VAL A N 1
ATOM 850 C CA . VAL A 1 103 ? 13.414 -5.981 -15.019 1.00 96.25 103 VAL A CA 1
ATOM 851 C C . VAL A 1 103 ? 13.205 -4.507 -14.654 1.00 96.25 103 VAL A C 1
ATOM 853 O O . VAL A 1 103 ? 14.139 -3.709 -14.728 1.00 96.25 103 VAL A O 1
ATOM 856 N N . SER A 1 104 ? 12.010 -4.138 -14.183 1.00 94.75 104 SER A N 1
ATOM 857 C CA . SER A 1 104 ? 11.716 -2.780 -13.712 1.00 94.75 104 SER A CA 1
ATOM 858 C C . SER A 1 104 ? 12.500 -2.402 -12.451 1.00 94.75 104 SER A C 1
ATOM 860 O O . SER A 1 104 ? 12.886 -1.241 -12.298 1.00 94.75 104 SER A O 1
ATOM 862 N N . CYS A 1 105 ? 12.730 -3.348 -11.531 1.00 93.88 105 CYS A N 1
ATOM 863 C CA . CYS A 1 105 ? 13.623 -3.147 -10.388 1.00 93.88 105 CYS A CA 1
ATOM 864 C C . CYS A 1 105 ? 15.051 -2.864 -10.866 1.00 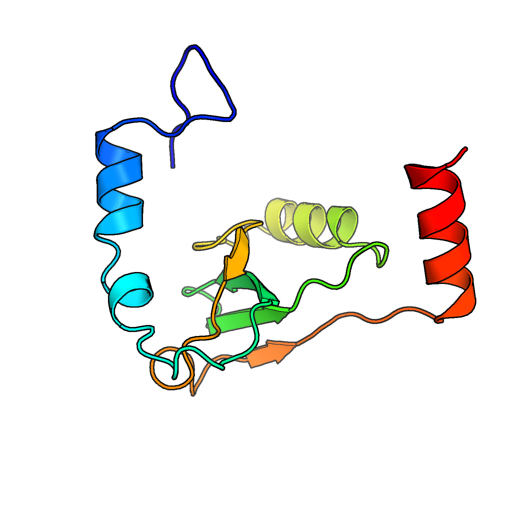93.88 105 CYS A C 1
ATOM 866 O O . CYS A 1 105 ? 15.639 -1.883 -10.419 1.00 93.88 105 CYS A O 1
ATOM 868 N N . TRP A 1 106 ? 15.571 -3.685 -11.784 1.00 94.75 106 TRP A N 1
ATOM 869 C CA . TRP A 1 106 ? 16.932 -3.569 -12.313 1.00 94.75 106 TRP A CA 1
ATOM 870 C C . TRP A 1 106 ? 17.183 -2.195 -12.945 1.00 94.75 106 TRP A C 1
ATOM 872 O O . TRP A 1 106 ? 18.053 -1.459 -12.488 1.00 94.75 106 TRP A O 1
ATOM 882 N N . HIS A 1 107 ? 16.339 -1.790 -13.898 1.00 95.00 107 HIS A N 1
ATOM 883 C CA . HIS A 1 107 ? 16.457 -0.494 -14.583 1.00 95.00 107 HIS A CA 1
ATOM 884 C C . HIS A 1 107 ? 16.297 0.724 -13.668 1.00 95.00 107 HIS A C 1
ATOM 886 O O . HIS A 1 107 ? 16.594 1.835 -14.072 1.00 95.00 107 HIS A O 1
ATOM 892 N N . ASN A 1 108 ? 15.731 0.554 -12.475 1.00 91.44 108 ASN A N 1
ATOM 893 C CA . ASN A 1 108 ? 15.491 1.665 -11.560 1.00 91.44 108 ASN A CA 1
ATOM 894 C C . ASN A 1 108 ? 16.527 1.776 -10.444 1.00 91.44 108 ASN A C 1
ATOM 896 O O . ASN A 1 108 ? 16.558 2.796 -9.756 1.00 91.44 108 ASN A O 1
ATOM 900 N N . LYS A 1 109 ? 17.256 0.696 -10.167 1.00 91.75 109 LYS A N 1
ATOM 901 C CA . LYS A 1 109 ? 18.164 0.610 -9.021 1.00 91.75 109 LYS A CA 1
ATOM 902 C C . LYS A 1 109 ? 19.612 0.384 -9.415 1.00 91.75 109 LYS A C 1
ATOM 904 O O . LYS A 1 109 ? 20.467 0.608 -8.567 1.00 91.75 109 LYS A O 1
ATOM 909 N N . ILE A 1 110 ? 19.864 -0.112 -10.622 1.00 91.94 110 ILE A N 1
ATOM 910 C CA . ILE A 1 110 ? 21.185 -0.587 -11.036 1.00 91.94 110 ILE A CA 1
ATOM 911 C C . ILE A 1 110 ? 21.677 0.173 -12.262 1.00 91.94 110 ILE A C 1
ATOM 913 O O . ILE A 1 110 ? 22.813 0.635 -12.248 1.00 91.94 110 ILE A O 1
ATOM 917 N N . LEU A 1 111 ? 20.833 0.298 -13.289 1.00 85.69 111 LEU A N 1
ATOM 918 C CA . LEU A 1 111 ? 21.051 1.249 -14.383 1.00 85.69 111 LEU A CA 1
ATOM 919 C C . LEU A 1 111 ? 20.676 2.660 -13.919 1.00 85.69 111 LEU A C 1
ATOM 921 O O . LEU A 1 111 ? 21.383 3.600 -14.333 1.00 85.69 111 LEU A O 1
#

Foldseek 3Di:
DDPDPVDNVHRDPVVVVCVVVVVLQVLLPDPPPAWFFFWWAAPPQLAIEGEDPQQCNVVVVVVCVVVVGDIPRPGDGGGGDNCPVSVPGHYDYGDDDPVNSVVSCCVVPPD

Sequence (111 aa):
MKTARNNPYRLTIPDRVAQACHPLLKLVTGSPWSRKYDLTISHQHKFIWFRVPKNGTRTLLQSMESNGVELDVGEVNMIRYPLRACRDYYKFAVVRNPWDRLVSCWHNKIL

Radius of gyration: 15.8 Å; chains: 1; bounding box: 35×36×36 Å

pLDDT: mean 77.64, std 19.4, range [39.88, 96.81]